Protein AF-A0A924T9T7-F1 (afdb_monomer)

Solvent-accessible surface area (backbone atoms only — not comparable to full-atom values): 4952 Å² total; per-residue (Å²): 135,63,79,84,52,47,65,61,51,49,55,53,51,73,70,44,95,58,96,72,88,85,89,78,94,70,80,90,84,71,80,79,61,71,36,64,55,92,96,56,54,96,73,51,32,28,64,44,100,88,37,68,58,43,92,91,70,50,91,77,63,82,77,86,76,79,84,88,134

Secondary structure (DSSP, 8-state):
--GGGHHHHHHHHHH-SS---------TT---SSB--TT--TT--EEETTEE--TTTGGGTSSS-----

Sequence (69 aa):
QDPADLDRAMDACLSSPGPFLLDVAVEQQANCFPMIPAGRGHHEIMLSEQRWHDPANDGTAACGAAAGA

Radius of gyration: 17.57 Å; Cα contacts (8 Å, |Δi|>4): 35; chains: 1; bounding box: 30×27×46 Å

Foldseek 3Di:
DDPVCVVVVVVVCVPDPDDDDDDDDDDPDDDDPQDDDPPHDPQFTARDPPDTDDVVPCPPPPPDDDDDD

Mean predicted aligned error: 10.66 Å

pLDDT: mean 77.23, std 16.26, range [32.88, 93.19]

Structure (mmCIF, N/CA/C/O backbone):
data_AF-A0A924T9T7-F1
#
_entry.id   AF-A0A924T9T7-F1
#
loop_
_atom_site.group_PDB
_atom_site.id
_atom_site.type_symbol
_atom_site.label_atom_id
_atom_site.label_alt_id
_atom_site.label_comp_id
_atom_site.label_asym_id
_atom_site.label_entity_id
_atom_site.label_seq_id
_atom_site.pdbx_PDB_ins_code
_atom_site.Cartn_x
_atom_site.Cartn_y
_atom_site.Cartn_z
_atom_site.occupancy
_atom_site.B_iso_or_equiv
_atom_site.auth_seq_id
_atom_site.auth_comp_id
_atom_site.auth_asym_id
_atom_site.auth_atom_id
_atom_site.pdbx_PDB_model_num
ATOM 1 N N . GLN A 1 1 ? 4.038 -12.573 13.982 1.00 63.19 1 GLN A N 1
ATOM 2 C CA . GLN A 1 1 ? 2.965 -11.800 13.339 1.00 63.19 1 GLN A CA 1
ATOM 3 C C . GLN A 1 1 ? 2.339 -12.763 12.355 1.00 63.19 1 GLN A C 1
ATOM 5 O O . GLN A 1 1 ? 3.042 -13.186 11.444 1.00 63.19 1 GLN A O 1
ATOM 10 N N . ASP A 1 2 ? 1.135 -13.249 12.642 1.00 80.06 2 ASP A N 1
ATOM 11 C CA . ASP A 1 2 ? 0.415 -14.108 11.702 1.00 80.06 2 ASP A CA 1
ATOM 12 C C . ASP A 1 2 ? -0.204 -13.198 10.627 1.00 80.06 2 ASP A C 1
ATOM 14 O O . ASP A 1 2 ? -0.906 -12.251 10.990 1.00 80.06 2 ASP A O 1
ATOM 18 N N . PRO A 1 3 ? 0.058 -13.421 9.327 1.00 82.88 3 PRO A N 1
ATOM 19 C CA . PRO A 1 3 ? -0.587 -12.660 8.260 1.00 82.88 3 PRO A CA 1
ATOM 20 C C . PRO A 1 3 ? -2.120 -12.679 8.338 1.00 82.88 3 PRO A C 1
ATOM 22 O O . PRO A 1 3 ? -2.755 -11.710 7.930 1.00 82.88 3 PRO A O 1
ATOM 25 N N . ALA A 1 4 ? -2.719 -13.740 8.892 1.00 88.56 4 ALA A N 1
ATOM 26 C CA . ALA A 1 4 ? -4.168 -13.865 9.036 1.00 88.56 4 ALA A CA 1
ATOM 27 C C . ALA A 1 4 ? -4.780 -12.860 10.031 1.00 88.56 4 ALA A C 1
ATOM 29 O O . ALA A 1 4 ? -5.977 -12.583 9.968 1.00 88.56 4 ALA A O 1
ATOM 30 N N . ASP A 1 5 ? -3.978 -12.286 10.933 1.00 88.00 5 ASP A N 1
ATOM 31 C CA . ASP A 1 5 ? -4.445 -11.288 11.901 1.00 88.00 5 ASP A CA 1
ATOM 32 C C . ASP A 1 5 ? -4.516 -9.864 11.313 1.00 88.00 5 ASP A C 1
ATOM 34 O O . ASP A 1 5 ? -5.099 -8.972 11.940 1.00 88.00 5 ASP A O 1
ATOM 38 N N . LEU A 1 6 ? -3.953 -9.630 10.117 1.00 88.75 6 LEU A N 1
ATOM 39 C CA . LEU A 1 6 ? -3.865 -8.302 9.497 1.00 88.75 6 LEU A CA 1
ATOM 40 C C . LEU A 1 6 ? -5.245 -7.699 9.211 1.00 88.75 6 LEU A C 1
ATOM 42 O O . LEU A 1 6 ? -5.485 -6.551 9.581 1.00 88.75 6 LEU A O 1
ATOM 46 N N . ASP A 1 7 ? -6.157 -8.468 8.613 1.00 89.56 7 ASP A N 1
ATOM 47 C CA . ASP A 1 7 ? -7.493 -7.980 8.240 1.00 89.56 7 ASP A CA 1
ATOM 48 C C . ASP A 1 7 ? -8.266 -7.494 9.472 1.00 89.56 7 ASP A C 1
ATOM 50 O O . ASP A 1 7 ? -8.795 -6.382 9.518 1.00 89.56 7 ASP A O 1
ATOM 54 N N . ARG A 1 8 ? -8.229 -8.291 10.544 1.00 90.69 8 ARG A N 1
ATOM 55 C CA . ARG A 1 8 ? -8.843 -7.933 11.825 1.00 90.69 8 ARG A CA 1
ATOM 56 C C . ARG A 1 8 ? -8.193 -6.693 12.445 1.00 90.69 8 ARG A C 1
ATOM 58 O O . ARG A 1 8 ? -8.888 -5.865 13.038 1.00 90.69 8 ARG A O 1
ATOM 65 N N . ALA A 1 9 ? -6.868 -6.577 12.366 1.00 88.12 9 A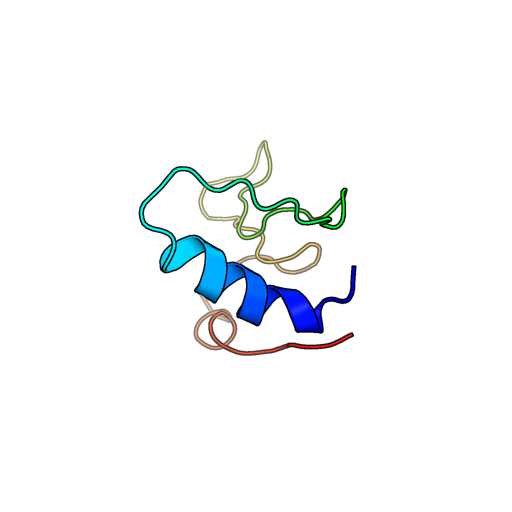LA A N 1
ATOM 66 C CA . ALA A 1 9 ? -6.140 -5.430 12.899 1.00 88.12 9 ALA A CA 1
ATOM 67 C C . ALA A 1 9 ? -6.443 -4.141 12.114 1.00 88.12 9 ALA A C 1
ATOM 69 O O . ALA A 1 9 ? -6.557 -3.070 12.714 1.00 88.12 9 ALA A O 1
ATOM 70 N N . MET A 1 10 ? -6.640 -4.240 10.797 1.00 90.31 10 MET A N 1
ATOM 71 C CA . MET A 1 10 ? -7.062 -3.126 9.949 1.00 90.31 10 MET A CA 1
A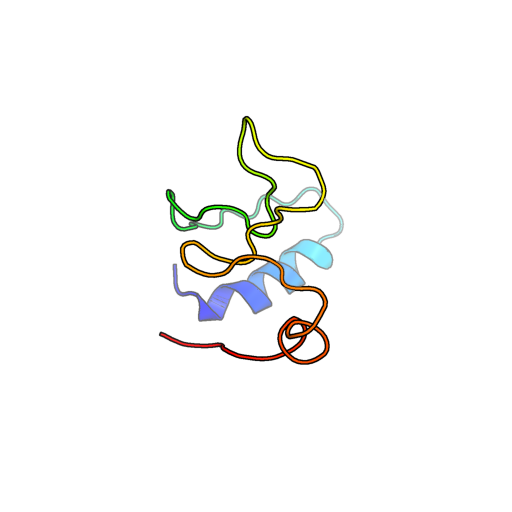TOM 72 C C . MET A 1 10 ? -8.464 -2.628 10.315 1.00 90.31 10 MET A C 1
ATOM 74 O O . MET A 1 10 ? -8.646 -1.423 10.498 1.00 90.31 10 MET A O 1
ATOM 78 N N . ASP A 1 11 ? -9.427 -3.531 10.515 1.00 92.12 11 ASP A N 1
ATOM 79 C CA . ASP A 1 11 ? -10.785 -3.169 10.948 1.00 92.12 11 ASP A CA 1
ATOM 80 C C . ASP A 1 11 ? -10.785 -2.447 12.307 1.00 92.12 11 ASP A C 1
ATOM 82 O O . ASP A 1 11 ? -11.488 -1.450 12.512 1.00 92.12 11 ASP A O 1
ATOM 86 N N . ALA A 1 12 ? -9.952 -2.911 13.243 1.00 89.19 12 ALA A N 1
ATOM 87 C CA . ALA A 1 12 ? -9.771 -2.270 14.544 1.00 89.19 12 ALA A CA 1
ATOM 88 C C . ALA A 1 12 ? -9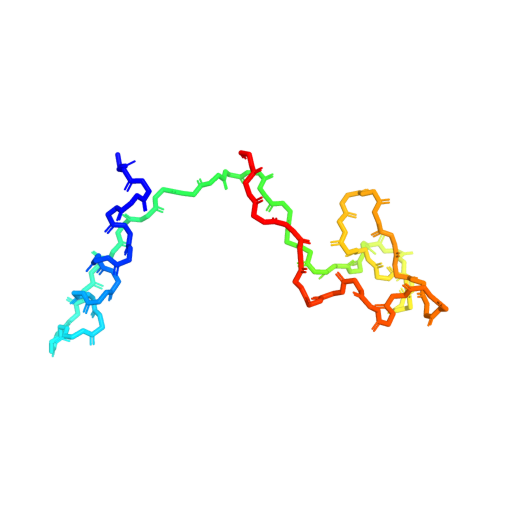.135 -0.872 14.421 1.00 89.19 12 ALA A C 1
ATOM 90 O O . ALA A 1 12 ? -9.540 0.059 15.118 1.00 89.19 12 ALA A O 1
ATOM 91 N N . CYS A 1 13 ? -8.168 -0.706 13.514 1.00 89.25 13 CYS A N 1
ATOM 92 C CA . CYS A 1 13 ? -7.511 0.574 13.264 1.00 89.25 13 CYS A CA 1
ATOM 93 C C . CYS A 1 13 ? -8.477 1.604 12.652 1.00 89.25 13 CYS A C 1
ATOM 95 O O . CYS A 1 13 ? -8.499 2.754 13.085 1.00 89.25 13 CYS A O 1
ATOM 97 N N . LEU A 1 14 ? -9.298 1.200 11.676 1.00 89.81 14 LEU A N 1
ATOM 98 C CA . LEU A 1 14 ? -10.248 2.087 10.990 1.00 89.81 14 LEU A CA 1
ATOM 99 C C . LEU A 1 14 ? -11.446 2.483 11.864 1.00 89.81 14 LEU A C 1
ATOM 101 O O . LEU A 1 14 ? -11.994 3.571 11.701 1.00 89.81 14 LEU A O 1
ATOM 105 N N . SER A 1 15 ? -11.859 1.612 12.786 1.00 93.19 15 SER A N 1
ATOM 106 C CA . SER A 1 15 ? -12.970 1.875 13.712 1.00 93.19 15 SER A CA 1
ATOM 107 C C . SER A 1 15 ? -12.559 2.654 14.968 1.00 93.19 15 SER A C 1
ATOM 109 O O . SER A 1 15 ? -13.426 3.111 15.718 1.00 93.19 15 SER A O 1
ATOM 111 N N . SER A 1 16 ? -11.256 2.832 15.209 1.00 89.56 16 SER A N 1
ATOM 112 C CA . SER A 1 16 ? -10.751 3.567 16.367 1.00 89.56 16 SER A CA 1
ATOM 113 C C . SER A 1 16 ? -11.057 5.074 16.253 1.00 89.56 16 SER A C 1
ATOM 115 O O . SER A 1 16 ? -10.667 5.711 15.277 1.00 89.56 16 SER A O 1
ATOM 117 N N . PRO A 1 17 ? -11.690 5.700 17.264 1.00 85.88 17 PRO A N 1
ATOM 118 C CA . PRO A 1 17 ? -12.020 7.130 17.258 1.00 85.88 17 PRO A CA 1
ATOM 119 C C . PRO A 1 17 ? -10.818 8.054 17.545 1.00 85.88 17 PRO A C 1
ATOM 121 O O . PRO A 1 17 ? -10.988 9.268 17.656 1.00 85.88 17 PRO A O 1
ATOM 124 N N . GLY A 1 18 ? -9.614 7.502 17.716 1.00 87.12 18 GLY A N 1
ATOM 125 C CA . GLY A 1 18 ? -8.398 8.234 18.074 1.00 87.12 18 GLY A CA 1
ATOM 126 C C . GLY A 1 18 ? -7.153 7.702 17.359 1.00 87.12 18 GLY A C 1
ATOM 127 O O . GLY A 1 18 ? -7.235 6.696 16.651 1.00 87.12 18 GLY A O 1
ATOM 128 N N . PRO A 1 19 ? -5.995 8.368 17.535 1.00 87.38 19 PRO A N 1
ATOM 129 C CA . PRO A 1 19 ? -4.761 8.004 16.849 1.00 87.38 19 PRO A CA 1
ATOM 130 C C . PRO A 1 19 ? -4.361 6.563 17.177 1.00 87.38 19 PRO A C 1
ATOM 132 O O . PRO A 1 19 ? -4.250 6.188 18.344 1.00 87.38 19 PRO A O 1
ATOM 135 N N . PHE A 1 20 ? -4.143 5.772 16.131 1.00 90.94 20 PHE A N 1
ATOM 136 C CA . PHE A 1 20 ? -3.800 4.358 16.208 1.00 90.94 20 PHE A CA 1
ATOM 137 C C . PHE A 1 20 ? -2.471 4.125 15.485 1.00 90.94 20 PHE A C 1
ATOM 139 O O . PHE A 1 20 ? -2.255 4.668 14.401 1.00 90.94 20 PHE A O 1
ATOM 146 N N . LEU A 1 21 ? -1.579 3.331 16.081 1.00 89.94 21 LEU A N 1
ATOM 147 C CA . LEU A 1 21 ? -0.340 2.888 15.443 1.00 89.94 21 LEU A CA 1
ATOM 148 C C . LEU A 1 21 ? -0.449 1.392 15.159 1.00 89.94 21 LEU A C 1
ATOM 150 O O . LEU A 1 21 ? -0.506 0.590 16.090 1.00 89.94 21 LEU A O 1
ATOM 154 N N . LEU A 1 22 ? -0.468 1.041 13.876 1.00 89.88 22 LEU A N 1
ATOM 155 C CA . LEU A 1 22 ? -0.418 -0.339 13.416 1.00 89.88 22 LEU A CA 1
ATOM 156 C C . LEU A 1 22 ? 0.994 -0.637 12.903 1.00 89.88 22 LEU A C 1
ATOM 158 O O . LEU A 1 22 ? 1.439 -0.025 11.935 1.00 89.88 22 LEU A O 1
ATOM 162 N N . ASP A 1 23 ? 1.686 -1.562 13.565 1.00 89.88 23 ASP A N 1
ATOM 163 C CA . ASP A 1 23 ? 3.002 -2.047 13.146 1.00 89.88 23 ASP A CA 1
ATOM 164 C C . ASP A 1 23 ? 2.837 -3.333 12.326 1.00 89.88 23 ASP A C 1
ATOM 166 O O . ASP A 1 23 ? 2.371 -4.353 12.841 1.00 89.88 23 ASP A O 1
ATOM 170 N N . VAL A 1 24 ? 3.179 -3.264 11.038 1.00 88.88 24 VAL A N 1
ATOM 171 C CA . VAL A 1 24 ? 3.063 -4.371 10.082 1.00 88.88 24 VAL A CA 1
ATOM 172 C C . VAL A 1 24 ? 4.443 -4.670 9.519 1.00 88.88 24 VAL A C 1
ATOM 174 O O . VAL A 1 24 ? 5.047 -3.838 8.843 1.00 88.88 24 VAL A O 1
ATOM 177 N N . ALA A 1 25 ? 4.924 -5.886 9.761 1.00 86.12 25 ALA A N 1
ATOM 178 C CA . ALA A 1 25 ? 6.149 -6.371 9.144 1.00 86.12 25 ALA A CA 1
ATOM 179 C C . ALA A 1 25 ? 5.871 -6.760 7.685 1.00 86.12 25 ALA A C 1
ATOM 181 O O . ALA A 1 25 ? 5.052 -7.639 7.418 1.00 86.12 25 ALA A O 1
ATOM 182 N N . VAL A 1 26 ? 6.566 -6.110 6.755 1.00 85.19 26 VAL A N 1
ATOM 183 C CA . VAL A 1 26 ? 6.522 -6.398 5.315 1.00 85.19 26 VAL A CA 1
ATOM 184 C C . VAL A 1 26 ? 7.892 -6.874 4.832 1.00 85.19 26 VAL A C 1
ATOM 186 O O . VAL A 1 26 ? 8.907 -6.616 5.482 1.00 85.19 26 VAL A O 1
ATOM 189 N N . GLU A 1 27 ? 7.930 -7.568 3.695 1.00 83.69 27 GLU A N 1
ATOM 190 C CA . GLU A 1 27 ? 9.190 -7.965 3.056 1.00 83.69 27 GLU A CA 1
ATOM 191 C C . GLU A 1 27 ? 9.993 -6.724 2.625 1.00 83.69 27 GLU A C 1
ATOM 193 O O . GLU A 1 27 ? 9.431 -5.768 2.088 1.00 83.69 27 GLU A O 1
ATOM 198 N N . GLN A 1 28 ? 11.311 -6.721 2.853 1.00 74.19 28 GLN A N 1
ATOM 199 C CA . GLN A 1 28 ? 12.136 -5.520 2.663 1.00 74.19 28 GLN A CA 1
ATOM 200 C C . GLN A 1 28 ? 12.492 -5.251 1.197 1.00 74.19 28 GLN A C 1
ATOM 202 O O . GLN A 1 28 ? 12.772 -4.110 0.834 1.00 74.19 28 GLN A O 1
ATOM 207 N N . GLN A 1 29 ? 12.510 -6.287 0.354 1.00 73.50 29 GLN A N 1
ATOM 208 C CA . GLN A 1 29 ? 12.960 -6.206 -1.041 1.00 73.50 29 GLN A CA 1
ATOM 209 C C . GLN A 1 29 ? 11.847 -6.538 -2.042 1.00 73.50 29 GLN A C 1
ATOM 211 O O . GLN A 1 29 ? 12.058 -7.272 -3.004 1.00 73.50 29 GLN A O 1
ATOM 216 N N . ALA A 1 30 ? 10.657 -5.973 -1.846 1.00 77.38 30 ALA A N 1
ATOM 217 C CA . ALA A 1 30 ? 9.613 -6.004 -2.863 1.00 77.38 30 ALA A CA 1
ATOM 218 C C . ALA A 1 30 ? 9.724 -4.773 -3.778 1.00 77.38 30 ALA A C 1
ATOM 220 O O . ALA A 1 30 ? 9.506 -3.638 -3.352 1.00 77.38 30 ALA A O 1
ATOM 221 N N . ASN A 1 31 ? 10.063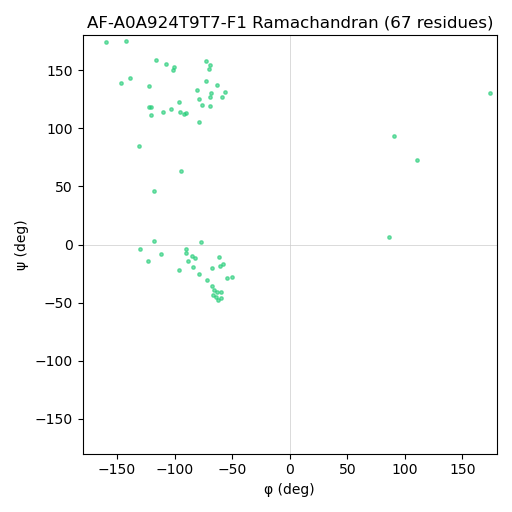 -4.993 -5.050 1.00 77.75 31 ASN A N 1
ATOM 222 C CA . ASN A 1 31 ? 10.024 -3.942 -6.065 1.00 77.75 31 ASN A CA 1
ATOM 223 C C . ASN A 1 31 ? 8.566 -3.535 -6.346 1.00 77.75 31 ASN A C 1
ATOM 225 O O . ASN A 1 31 ? 7.714 -4.385 -6.607 1.00 77.75 31 ASN A O 1
ATOM 229 N N . CYS A 1 32 ? 8.275 -2.232 -6.333 1.00 80.19 32 CYS A N 1
ATOM 230 C CA . CYS A 1 32 ? 6.946 -1.715 -6.660 1.00 80.19 32 CYS A CA 1
ATOM 231 C C . CYS A 1 32 ? 6.739 -1.690 -8.181 1.00 80.19 32 CYS A C 1
ATOM 233 O O . CYS A 1 32 ? 7.273 -0.820 -8.867 1.00 80.19 32 CYS A O 1
ATOM 235 N N . PHE A 1 33 ? 5.940 -2.616 -8.704 1.00 86.06 33 PHE A N 1
ATOM 236 C CA . PHE A 1 33 ? 5.464 -2.607 -10.090 1.00 86.06 33 PHE A CA 1
ATOM 237 C C . PHE A 1 33 ? 4.012 -2.099 -10.152 1.00 86.06 33 PHE A C 1
ATOM 239 O O . PHE A 1 33 ? 3.271 -2.330 -9.196 1.00 86.06 33 PHE A O 1
ATOM 246 N N . PRO A 1 34 ? 3.553 -1.451 -11.242 1.00 85.94 34 PRO A N 1
ATOM 247 C CA . PRO A 1 34 ? 4.267 -1.103 -12.472 1.00 85.94 34 PRO A CA 1
ATOM 248 C C . PRO A 1 34 ? 5.284 0.034 -12.310 1.00 85.94 34 PRO A C 1
ATOM 250 O O . PRO A 1 34 ? 4.992 1.034 -11.660 1.00 85.94 34 PRO A O 1
ATOM 253 N N . MET A 1 35 ? 6.446 -0.068 -12.958 1.00 88.62 35 MET A N 1
ATOM 254 C CA . MET A 1 35 ? 7.485 0.972 -12.924 1.00 88.62 35 MET A CA 1
ATOM 255 C C . MET A 1 35 ? 8.123 1.173 -14.303 1.00 88.62 35 MET A C 1
ATOM 257 O O . MET A 1 35 ? 8.358 0.207 -15.022 1.00 88.62 35 MET A O 1
ATOM 261 N N . ILE A 1 36 ? 8.455 2.420 -14.659 1.00 87.00 36 ILE A N 1
ATOM 262 C CA . ILE A 1 36 ? 9.351 2.728 -15.787 1.00 87.00 36 ILE A CA 1
ATOM 263 C C . ILE A 1 36 ? 10.776 2.810 -15.223 1.00 87.00 36 ILE A C 1
ATOM 265 O O . ILE A 1 36 ? 11.052 3.722 -14.436 1.00 87.00 36 ILE A O 1
ATOM 269 N N . PRO A 1 37 ? 11.682 1.878 -15.562 1.00 83.50 37 PRO A N 1
ATOM 270 C CA . PRO A 1 37 ? 13.030 1.907 -15.018 1.00 83.50 37 PRO A CA 1
ATOM 271 C C . PRO A 1 37 ? 13.827 3.092 -15.574 1.00 83.50 37 PRO A C 1
ATOM 273 O O . PRO A 1 37 ? 13.564 3.600 -16.668 1.00 83.50 37 PRO A O 1
ATOM 276 N N . ALA A 1 38 ? 14.820 3.540 -14.806 1.00 82.94 38 ALA A N 1
ATOM 277 C CA . ALA A 1 38 ? 15.632 4.695 -15.167 1.00 82.94 38 ALA A CA 1
ATOM 278 C C . ALA A 1 38 ? 16.296 4.506 -16.545 1.00 82.94 38 ALA A C 1
ATOM 280 O O . ALA A 1 38 ? 16.913 3.477 -16.817 1.00 82.94 38 ALA A O 1
ATOM 281 N N . GLY A 1 39 ? 16.173 5.516 -17.410 1.00 84.81 39 GLY A N 1
ATOM 282 C CA . GLY A 1 39 ? 16.735 5.492 -18.764 1.00 84.81 39 GLY A CA 1
ATOM 283 C C . GLY A 1 39 ? 15.849 4.844 -19.833 1.00 84.81 39 GLY A C 1
ATOM 284 O O . GLY A 1 39 ? 16.305 4.703 -20.966 1.00 84.81 39 GLY A O 1
ATOM 285 N N . ARG A 1 40 ? 14.604 4.470 -19.511 1.00 83.38 40 ARG A N 1
ATOM 286 C CA . ARG A 1 40 ? 13.627 3.935 -20.472 1.00 83.38 40 ARG A CA 1
ATOM 287 C C . ARG A 1 40 ? 12.518 4.935 -20.790 1.00 83.38 40 ARG A C 1
ATOM 289 O O . ARG A 1 40 ? 12.251 5.861 -20.024 1.00 83.38 40 ARG A O 1
ATOM 296 N N . GLY A 1 41 ? 11.907 4.777 -21.962 1.00 83.69 41 GLY A N 1
ATOM 297 C CA . GLY A 1 41 ? 10.818 5.639 -22.418 1.00 83.69 41 GLY A CA 1
ATOM 298 C C . GLY A 1 41 ? 9.514 5.377 -21.659 1.00 83.69 41 GLY A C 1
ATOM 299 O O . GLY A 1 41 ? 9.294 4.286 -21.146 1.00 83.69 41 GLY A O 1
ATOM 300 N N . HIS A 1 42 ? 8.592 6.348 -21.641 1.00 83.50 42 HIS A N 1
ATOM 301 C CA . HIS A 1 42 ? 7.301 6.227 -20.935 1.00 83.50 42 HIS A CA 1
ATOM 302 C C . HIS A 1 42 ? 6.414 5.045 -21.377 1.00 83.50 42 HIS A C 1
ATOM 304 O O . HIS A 1 42 ? 5.477 4.689 -20.672 1.00 83.50 42 HIS A O 1
ATOM 310 N N . HIS A 1 43 ? 6.696 4.455 -22.539 1.00 80.69 43 HIS A N 1
ATOM 311 C CA . HIS A 1 43 ? 5.990 3.300 -23.094 1.00 80.69 43 HIS A CA 1
ATOM 312 C C . HIS A 1 43 ? 6.580 1.955 -22.634 1.00 80.69 43 HIS A C 1
ATOM 314 O O . HIS A 1 43 ? 5.942 0.921 -22.789 1.00 80.69 43 HIS A O 1
ATOM 320 N N . GLU A 1 44 ? 7.781 1.956 -22.055 1.00 80.44 44 GLU A N 1
ATOM 321 C CA . GLU A 1 44 ? 8.502 0.760 -21.615 1.00 80.44 44 GLU A CA 1
ATOM 322 C C . GLU A 1 44 ? 8.223 0.504 -20.128 1.00 80.44 44 GLU A C 1
ATOM 324 O O . GLU A 1 44 ? 9.103 0.602 -19.271 1.00 80.44 44 GLU A O 1
ATOM 329 N N . ILE A 1 45 ? 6.959 0.235 -19.808 1.00 85.94 45 ILE A N 1
ATOM 330 C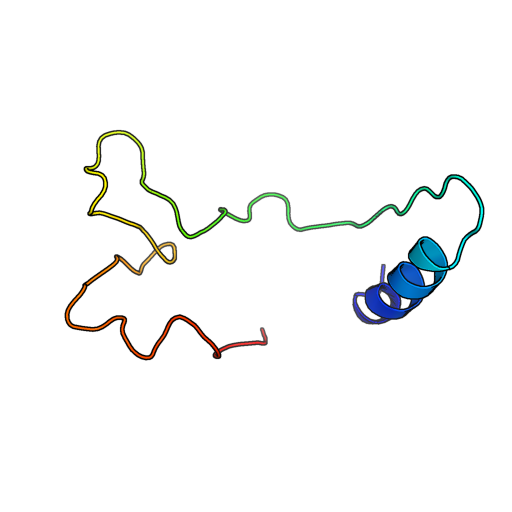 CA . ILE A 1 45 ? 6.518 -0.013 -18.432 1.00 85.94 45 ILE A CA 1
ATOM 331 C C . ILE A 1 45 ? 6.848 -1.463 -18.061 1.00 85.94 45 ILE A C 1
ATOM 333 O O . ILE A 1 45 ? 6.541 -2.383 -18.811 1.00 85.94 45 ILE A O 1
ATOM 337 N N . MET A 1 46 ? 7.445 -1.692 -16.896 1.00 85.62 46 MET A N 1
ATOM 338 C CA . MET A 1 46 ? 7.684 -3.025 -16.344 1.00 85.62 46 MET A CA 1
ATOM 339 C C . MET A 1 46 ? 6.555 -3.378 -15.370 1.00 85.62 46 MET A C 1
ATOM 341 O O . MET A 1 46 ? 6.295 -2.631 -14.430 1.00 85.62 46 MET A O 1
ATOM 345 N N . LEU A 1 47 ? 5.864 -4.490 -15.615 1.00 84.88 47 LEU A N 1
ATOM 346 C CA . LEU A 1 47 ? 4.701 -4.970 -14.854 1.00 84.88 47 LEU A CA 1
ATOM 347 C C . LEU A 1 47 ? 5.091 -6.006 -13.788 1.00 84.88 47 LEU A C 1
ATOM 349 O O . LEU A 1 47 ? 4.369 -6.191 -12.815 1.00 84.88 47 LEU A O 1
ATOM 353 N N . SER A 1 48 ? 6.237 -6.660 -13.966 1.00 85.06 48 SER A N 1
ATOM 354 C CA . SER A 1 48 ? 6.955 -7.459 -12.967 1.00 85.06 48 SER A CA 1
ATOM 355 C C . SER A 1 48 ? 8.414 -7.605 -13.410 1.00 85.06 48 SER A C 1
ATOM 357 O O . SER A 1 48 ? 8.744 -7.223 -14.531 1.00 85.06 48 SER A O 1
ATOM 359 N N . GLU A 1 49 ? 9.286 -8.200 -12.591 1.00 82.25 49 GLU A N 1
ATOM 360 C CA . GLU A 1 49 ? 10.722 -8.369 -12.900 1.00 82.25 49 GLU A CA 1
ATOM 361 C C . GLU A 1 49 ? 11.012 -8.976 -14.285 1.00 82.25 49 GLU A C 1
ATOM 363 O O . GLU A 1 49 ? 12.050 -8.701 -14.882 1.00 82.25 49 GLU A O 1
ATOM 368 N N . GLN A 1 50 ? 10.091 -9.790 -14.807 1.00 82.62 50 GLN A N 1
ATOM 369 C CA . GLN A 1 50 ? 10.236 -10.483 -16.088 1.00 82.62 50 GLN A CA 1
ATOM 370 C C . GLN A 1 50 ? 9.181 -10.075 -17.126 1.00 82.62 50 GLN A C 1
ATOM 372 O O . GLN A 1 50 ? 9.161 -10.627 -18.226 1.00 82.62 50 GLN A O 1
ATOM 377 N N . ARG A 1 51 ? 8.295 -9.121 -16.808 1.00 82.44 51 ARG A N 1
ATOM 378 C CA . ARG A 1 51 ? 7.152 -8.766 -17.657 1.00 82.44 51 ARG A CA 1
ATOM 379 C C . ARG A 1 51 ? 7.183 -7.294 -18.030 1.00 82.44 51 ARG A C 1
ATOM 381 O O . ARG A 1 51 ? 7.063 -6.428 -17.170 1.00 82.44 51 ARG A O 1
ATOM 388 N N . TRP A 1 52 ? 7.276 -7.026 -19.326 1.00 83.25 52 TRP A N 1
ATOM 389 C CA . TRP A 1 52 ? 7.188 -5.684 -19.899 1.00 83.25 52 TRP A CA 1
ATOM 390 C C . TRP A 1 52 ? 5.805 -5.438 -20.487 1.00 83.25 52 TRP A C 1
ATOM 392 O O . TRP A 1 52 ? 5.125 -6.382 -20.885 1.00 83.25 52 TRP A O 1
ATOM 402 N N . HIS A 1 53 ? 5.409 -4.171 -20.519 1.00 81.19 53 HIS A N 1
ATOM 403 C CA . HIS A 1 53 ? 4.153 -3.731 -21.087 1.00 81.19 53 HIS A CA 1
ATOM 404 C C . HIS A 1 53 ? 4.181 -3.892 -22.607 1.00 81.19 53 HIS A C 1
ATOM 406 O O . HIS A 1 53 ? 5.009 -3.284 -23.285 1.00 81.19 53 HIS A O 1
ATOM 412 N N . ASP A 1 54 ? 3.270 -4.710 -23.124 1.00 79.62 54 ASP A N 1
ATOM 413 C CA . ASP A 1 54 ? 3.006 -4.884 -24.545 1.00 79.62 54 ASP A CA 1
ATOM 414 C C . ASP A 1 54 ? 1.536 -4.519 -24.816 1.00 79.62 54 ASP A C 1
ATOM 416 O O . ASP A 1 54 ? 0.624 -5.251 -24.401 1.00 79.62 54 ASP A O 1
ATOM 420 N N . PRO A 1 55 ? 1.268 -3.408 -25.526 1.00 67.12 55 PRO A N 1
ATOM 421 C CA . PRO A 1 55 ? -0.092 -2.960 -25.799 1.00 67.12 55 PRO A CA 1
ATOM 422 C C . PRO A 1 55 ? -0.927 -3.976 -26.598 1.00 67.12 55 PRO A C 1
ATOM 424 O O . PRO A 1 55 ? -2.153 -3.886 -26.573 1.00 67.12 55 PRO A O 1
ATOM 427 N N . ALA A 1 56 ? -0.311 -4.953 -27.278 1.00 67.38 56 ALA A N 1
ATOM 428 C CA . ALA A 1 56 ? -1.026 -6.008 -27.997 1.00 67.38 56 ALA A CA 1
ATOM 429 C C . ALA A 1 56 ? -1.453 -7.194 -27.108 1.00 67.38 56 ALA A C 1
ATOM 431 O O . ALA A 1 56 ? -2.339 -7.952 -27.500 1.00 67.38 56 ALA A O 1
ATOM 432 N N . ASN A 1 57 ? -0.844 -7.367 -25.928 1.00 64.75 57 ASN A N 1
ATOM 433 C CA . ASN A 1 57 ? -0.965 -8.588 -25.119 1.00 64.75 57 ASN A CA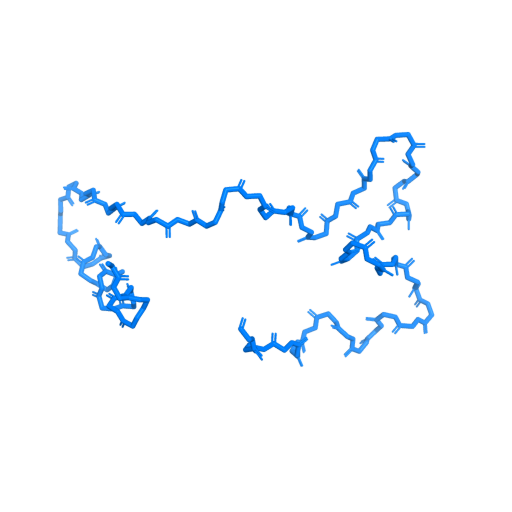 1
ATOM 434 C C . ASN A 1 57 ? -1.490 -8.341 -23.686 1.00 64.75 57 ASN A C 1
ATOM 436 O O . ASN A 1 57 ? -1.914 -9.267 -22.995 1.00 64.75 57 ASN A O 1
ATOM 440 N N . ASP A 1 58 ? -1.504 -7.089 -23.222 1.00 64.50 58 ASP A N 1
ATOM 441 C CA . ASP A 1 58 ? -1.799 -6.752 -21.821 1.00 64.50 58 ASP A CA 1
ATOM 442 C C . ASP A 1 58 ? -3.272 -6.501 -21.487 1.00 64.50 58 ASP A C 1
ATOM 444 O O . ASP A 1 58 ? -3.610 -6.332 -20.313 1.00 64.50 58 ASP A O 1
ATOM 448 N N . GLY A 1 59 ? -4.163 -6.527 -22.483 1.00 55.78 59 GLY A N 1
ATOM 449 C CA . GLY A 1 59 ? -5.594 -6.235 -22.318 1.00 55.78 59 GLY A CA 1
ATOM 450 C C . GLY A 1 59 ? -6.360 -7.179 -21.377 1.00 55.78 59 GLY A C 1
ATOM 451 O O . GLY A 1 59 ? -7.49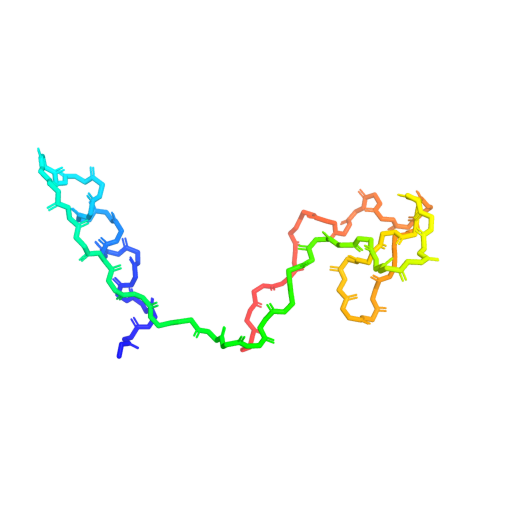3 -6.878 -21.013 1.00 55.78 59 GLY A O 1
ATOM 452 N N . THR A 1 60 ? -5.756 -8.293 -20.956 1.00 54.28 60 THR A N 1
ATOM 453 C CA . THR A 1 60 ? -6.423 -9.351 -20.172 1.00 54.28 60 THR A CA 1
ATOM 454 C C . THR A 1 60 ? -5.683 -9.790 -18.904 1.00 54.28 60 THR A C 1
ATOM 456 O O . THR A 1 60 ? -6.224 -10.601 -18.161 1.00 54.28 60 THR A O 1
ATOM 459 N N . ALA A 1 61 ? -4.479 -9.277 -18.617 1.00 52.00 61 ALA A N 1
ATOM 460 C CA . ALA A 1 61 ? -3.617 -9.828 -17.555 1.00 52.00 61 ALA A CA 1
ATOM 461 C C . ALA A 1 61 ? -3.420 -8.925 -16.320 1.00 52.00 61 ALA A C 1
ATOM 463 O O . ALA A 1 61 ? -2.850 -9.371 -15.329 1.00 52.00 61 ALA A O 1
ATOM 464 N N . ALA A 1 62 ? -3.873 -7.667 -16.345 1.00 49.69 62 ALA A N 1
ATOM 465 C CA . ALA A 1 62 ? -3.619 -6.714 -15.256 1.00 49.69 62 ALA A CA 1
ATOM 466 C C . ALA A 1 62 ? -4.682 -6.709 -14.138 1.00 49.69 62 ALA A C 1
ATOM 468 O O . ALA A 1 62 ? -4.491 -6.052 -13.119 1.00 49.69 62 ALA A O 1
ATOM 469 N N . CYS A 1 63 ? -5.794 -7.434 -14.289 1.00 36.66 63 CYS A N 1
ATOM 470 C CA . CYS A 1 63 ? -6.841 -7.497 -13.269 1.00 36.66 63 CYS A CA 1
ATOM 471 C C . CYS A 1 63 ? -7.233 -8.955 -12.995 1.00 36.66 63 CYS A C 1
ATOM 473 O O . CYS A 1 63 ? -8.184 -9.468 -13.574 1.00 36.66 63 CYS A O 1
ATOM 475 N N . GLY A 1 64 ? -6.478 -9.624 -12.118 1.00 45.34 64 GLY A N 1
ATOM 476 C CA . GLY A 1 64 ? -6.912 -10.872 -11.479 1.00 45.34 64 GLY A CA 1
ATOM 477 C C . GLY A 1 64 ? -6.184 -12.149 -11.907 1.00 45.34 64 GLY A C 1
ATOM 478 O O . GLY A 1 64 ? -6.769 -12.983 -12.581 1.00 45.34 64 GLY A O 1
ATOM 479 N N . ALA A 1 65 ? -4.936 -12.320 -11.469 1.00 45.41 65 ALA A N 1
ATOM 480 C CA . ALA A 1 65 ? -4.295 -13.596 -11.097 1.00 45.41 65 ALA A CA 1
ATOM 481 C C . ALA A 1 65 ? -2.810 -13.282 -10.817 1.00 45.41 65 ALA A C 1
ATOM 483 O O . ALA A 1 65 ? -2.177 -12.618 -11.624 1.00 45.41 65 ALA A O 1
ATOM 484 N N . ALA A 1 66 ? -2.170 -13.673 -9.723 1.00 36.72 66 ALA A N 1
ATOM 485 C CA . ALA A 1 66 ? -2.439 -14.784 -8.836 1.00 36.72 66 ALA A CA 1
ATOM 486 C C . ALA A 1 66 ? -2.066 -14.413 -7.393 1.00 36.72 66 ALA A C 1
ATOM 48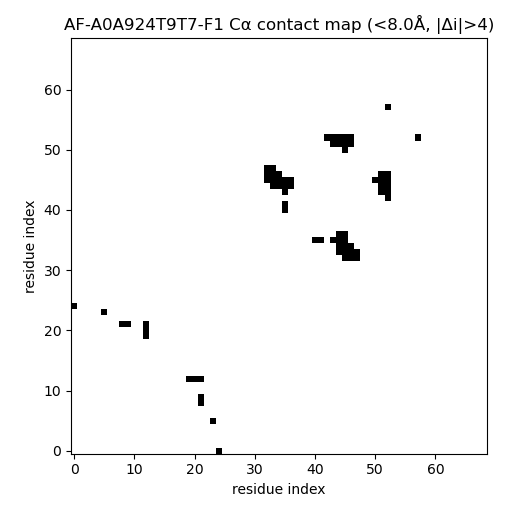8 O O . ALA A 1 66 ? -1.032 -13.800 -7.134 1.00 36.72 66 ALA A O 1
ATOM 489 N N . ALA A 1 67 ? -2.933 -14.828 -6.474 1.00 36.56 67 ALA A N 1
ATOM 490 C CA . ALA A 1 67 ? -2.577 -15.078 -5.093 1.00 36.56 67 ALA A CA 1
ATOM 491 C C . ALA A 1 67 ? -1.690 -16.333 -5.002 1.00 36.56 67 ALA A C 1
ATOM 493 O O . ALA A 1 67 ? -1.875 -17.271 -5.778 1.00 36.56 67 ALA A O 1
ATOM 494 N N . GLY A 1 68 ? -0.819 -16.360 -3.994 1.00 35.47 68 GLY A N 1
ATOM 495 C CA . GLY A 1 68 ? -0.357 -17.589 -3.349 1.00 35.47 68 GLY A CA 1
ATOM 496 C C . GLY A 1 68 ? 0.899 -18.241 -3.925 1.00 35.47 68 GLY A C 1
ATOM 497 O O . GLY A 1 68 ? 0.811 -19.131 -4.769 1.00 35.47 68 GLY A O 1
ATOM 498 N N . ALA A 1 69 ? 2.042 -17.883 -3.345 1.00 32.88 69 ALA A N 1
ATOM 499 C CA . ALA A 1 69 ? 2.939 -18.831 -2.682 1.00 32.88 69 ALA A CA 1
ATOM 500 C C . ALA A 1 69 ? 3.618 -18.102 -1.518 1.00 32.88 69 ALA A C 1
ATOM 502 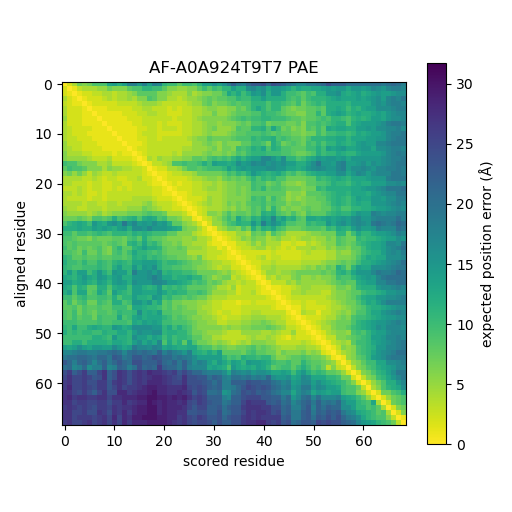O O . ALA A 1 69 ? 4.102 -16.974 -1.761 1.00 32.88 69 ALA A O 1
#